Protein AF-A0AAD4HVE5-F1 (afdb_monomer)

Secondary structure (DSSP, 8-state):
-----HHHHHHHHHHHHHHHHHHHHT-S---S-EEEPPTTT-TTS--SEEEHHHHHHHHHHHHTTS-SSHHHHHHHHHHHHHHTT-SPPSS-TTTTTTSS-GGG---------

Radius of gyration: 18.6 Å; Cα contacts (8 Å, |Δi|>4): 81; chains: 1; bounding box: 38×42×59 Å

Structure (mmCIF, N/CA/C/O backbone):
data_AF-A0AAD4HVE5-F1
#
_entry.id   AF-A0AAD4HVE5-F1
#
loop_
_atom_site.group_PDB
_atom_site.id
_atom_site.type_symbol
_atom_site.label_atom_id
_atom_site.labe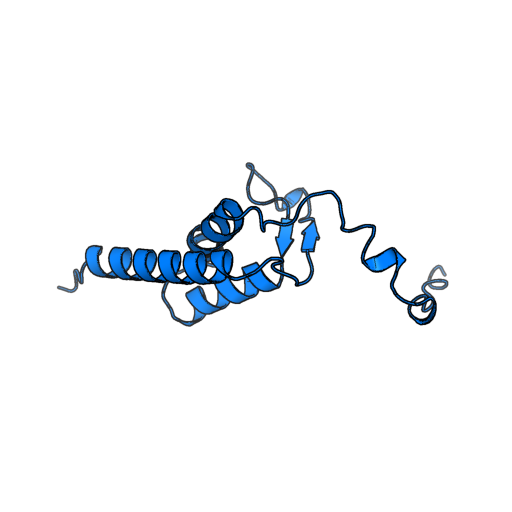l_alt_id
_atom_site.label_comp_id
_atom_site.label_asym_id
_atom_site.label_entity_id
_atom_site.label_seq_id
_atom_site.pdbx_PDB_ins_code
_atom_site.Cartn_x
_atom_site.Cartn_y
_atom_site.Cartn_z
_atom_site.occupancy
_atom_site.B_iso_or_equiv
_atom_site.auth_seq_id
_atom_site.auth_comp_id
_atom_site.auth_asym_id
_atom_site.auth_atom_id
_atom_site.pdbx_PDB_model_num
ATOM 1 N N . MET A 1 1 ? -17.890 13.069 26.813 1.00 42.84 1 MET A N 1
ATOM 2 C CA . MET A 1 1 ? -17.298 11.733 27.032 1.00 42.84 1 MET A CA 1
ATOM 3 C C . MET A 1 1 ? -17.383 10.992 25.713 1.00 42.84 1 MET A C 1
ATOM 5 O O . MET A 1 1 ? -18.421 10.415 25.443 1.00 42.84 1 MET A O 1
ATOM 9 N N . GLU A 1 2 ? -16.343 11.040 24.887 1.00 50.19 2 GLU A N 1
ATOM 10 C CA . GLU A 1 2 ? -16.273 10.243 23.653 1.00 50.19 2 GLU A CA 1
ATOM 11 C C . GLU A 1 2 ? -14.891 9.587 23.590 1.00 50.19 2 GLU A C 1
ATOM 13 O O . GLU A 1 2 ? -14.006 9.984 22.845 1.00 50.19 2 GLU A O 1
ATOM 18 N N . GLN A 1 3 ? -14.673 8.605 24.468 1.00 52.22 3 GLN A N 1
ATOM 19 C CA . GLN A 1 3 ? -13.628 7.597 24.280 1.00 52.22 3 GLN A CA 1
ATOM 20 C C . GLN A 1 3 ? -14.240 6.448 23.471 1.00 52.22 3 GLN A C 1
ATOM 22 O O . GLN A 1 3 ? -14.457 5.352 23.988 1.00 52.22 3 GLN A O 1
ATOM 27 N N . GLU A 1 4 ? -14.573 6.685 22.202 1.00 52.78 4 GLU A N 1
ATOM 28 C CA . GLU A 1 4 ? -14.923 5.585 21.302 1.00 52.78 4 GLU A CA 1
ATOM 29 C C . GLU A 1 4 ? -13.650 4.887 20.796 1.00 52.78 4 GLU A C 1
ATOM 31 O O . GLU A 1 4 ? -13.093 5.178 19.749 1.00 52.78 4 GLU A O 1
ATOM 36 N N . LYS A 1 5 ? -13.209 3.940 21.638 1.00 61.00 5 LYS A N 1
ATOM 37 C CA . LYS A 1 5 ? -12.759 2.574 21.311 1.00 61.00 5 LYS A CA 1
ATOM 38 C C . LYS A 1 5 ? -11.585 2.433 20.323 1.00 61.00 5 LYS A C 1
ATOM 40 O O . LYS A 1 5 ? -11.798 1.966 19.207 1.00 61.00 5 LYS A O 1
ATOM 45 N N . PRO A 1 6 ? -10.329 2.609 20.784 1.00 75.31 6 PRO A N 1
ATOM 46 C CA . PRO A 1 6 ? -9.124 2.189 20.048 1.00 75.31 6 PRO A CA 1
ATOM 47 C C . PRO A 1 6 ? -9.203 0.761 19.471 1.00 75.31 6 PRO A C 1
ATOM 49 O O . PRO A 1 6 ? -8.658 0.492 18.408 1.00 75.31 6 PRO A O 1
ATOM 52 N N . ILE A 1 7 ? -9.942 -0.145 20.122 1.00 83.12 7 ILE A N 1
ATOM 53 C CA . ILE A 1 7 ? -10.172 -1.519 19.64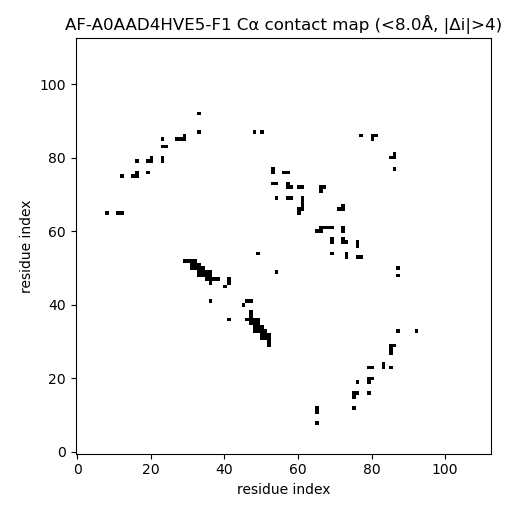4 1.00 83.12 7 ILE A CA 1
ATOM 54 C C . ILE A 1 7 ? -10.856 -1.547 18.271 1.00 83.12 7 ILE A C 1
ATOM 56 O O . ILE A 1 7 ? -10.459 -2.335 17.419 1.00 83.12 7 ILE A O 1
ATOM 60 N N . LEU A 1 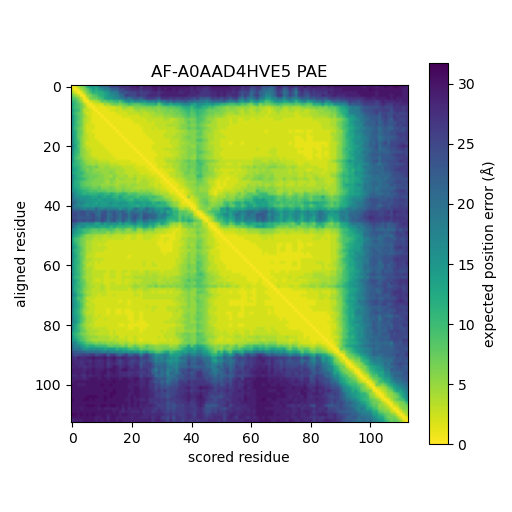8 ? -11.863 -0.697 18.038 1.00 87.50 8 LEU A N 1
ATOM 61 C CA . LEU A 1 8 ? -12.586 -0.684 16.765 1.00 87.50 8 LEU A CA 1
ATOM 62 C C . LEU A 1 8 ? -11.649 -0.283 15.622 1.00 87.50 8 LEU A C 1
ATOM 64 O O . LEU A 1 8 ? -11.628 -0.946 14.589 1.00 87.50 8 LEU A O 1
ATOM 68 N N . THR A 1 9 ? -10.829 0.744 15.844 1.00 86.56 9 THR A N 1
ATOM 69 C CA . THR A 1 9 ? -9.817 1.200 14.888 1.00 86.56 9 THR A CA 1
ATOM 70 C C . THR A 1 9 ? -8.811 0.096 14.568 1.00 86.56 9 THR A C 1
ATOM 72 O O . THR A 1 9 ? -8.564 -0.178 13.397 1.00 86.56 9 THR A O 1
ATOM 75 N N . HIS A 1 10 ? -8.306 -0.611 15.585 1.00 88.56 10 HIS A N 1
ATOM 76 C CA . HIS A 1 10 ? -7.411 -1.753 15.379 1.00 88.56 10 HIS A CA 1
ATOM 77 C C . HIS A 1 10 ? -8.067 -2.876 14.568 1.00 88.56 10 HIS A C 1
ATOM 79 O O . HIS A 1 10 ? -7.451 -3.393 13.641 1.00 88.56 10 HIS A O 1
ATOM 85 N N . CYS A 1 11 ? -9.320 -3.236 14.865 1.00 92.38 11 CYS A N 1
ATOM 86 C CA . CYS A 1 11 ? -10.041 -4.253 14.096 1.00 92.38 11 CYS A CA 1
ATOM 87 C C . CYS A 1 11 ? -10.216 -3.846 12.629 1.00 92.38 11 CYS A C 1
ATOM 89 O O . CYS A 1 11 ? -10.069 -4.676 11.737 1.00 92.38 11 CYS A O 1
ATOM 91 N N . VAL A 1 12 ? -10.521 -2.575 12.372 1.00 92.06 12 VAL A N 1
ATOM 92 C CA . VAL A 1 12 ? -10.687 -2.045 11.015 1.00 92.06 12 VAL A CA 1
ATOM 93 C C . VAL A 1 12 ? -9.360 -2.063 10.248 1.00 92.06 12 VAL A C 1
ATOM 95 O O . VAL A 1 12 ? -9.336 -2.491 9.095 1.00 92.06 12 VAL A O 1
ATOM 98 N N . HIS A 1 13 ? -8.250 -1.679 10.885 1.00 93.62 13 HIS A N 1
ATOM 99 C CA . HIS A 1 13 ? -6.911 -1.768 10.286 1.00 93.62 13 HIS A CA 1
ATOM 100 C C . HIS A 1 13 ? -6.504 -3.207 9.978 1.00 93.62 13 HIS A C 1
ATOM 102 O O . HIS A 1 13 ? -5.949 -3.465 8.911 1.00 93.62 13 HIS A O 1
ATOM 108 N N . GLU A 1 14 ? -6.817 -4.145 10.870 1.00 94.25 14 GLU A N 1
ATOM 109 C CA . GLU A 1 14 ? -6.532 -5.566 10.667 1.00 94.25 14 GLU A CA 1
ATOM 110 C C . GLU A 1 14 ? -7.342 -6.129 9.492 1.00 94.25 14 GLU A C 1
ATOM 112 O O . GLU A 1 14 ? -6.784 -6.750 8.590 1.00 94.25 14 GLU A O 1
ATOM 117 N N . LEU A 1 15 ? -8.651 -5.851 9.440 1.00 95.19 15 LEU A N 1
ATOM 118 C CA . LEU A 1 15 ? -9.513 -6.275 8.331 1.00 95.19 15 LEU A CA 1
ATOM 119 C C . LEU A 1 15 ? -9.044 -5.701 6.992 1.00 95.19 15 LEU A C 1
ATOM 121 O O . LEU A 1 15 ? -9.008 -6.420 5.993 1.00 95.19 15 LEU A O 1
ATOM 125 N N . PHE A 1 16 ? -8.655 -4.426 6.971 1.00 95.31 16 PHE A N 1
ATOM 126 C CA . PHE A 1 16 ? -8.083 -3.803 5.785 1.00 95.31 16 PHE A CA 1
ATOM 127 C C . PHE A 1 16 ? -6.771 -4.480 5.373 1.00 95.31 16 PHE A C 1
ATOM 129 O O . PHE A 1 16 ? -6.606 -4.838 4.210 1.00 95.31 16 PHE A O 1
ATOM 136 N N . SER A 1 17 ? -5.869 -4.737 6.321 1.00 94.69 17 SER A N 1
ATOM 137 C CA . SER A 1 17 ? -4.588 -5.404 6.052 1.00 94.69 17 SER A CA 1
ATOM 138 C C . SER A 1 17 ? -4.789 -6.817 5.497 1.00 94.69 17 SER A C 1
ATOM 140 O O . SER A 1 17 ? -4.136 -7.196 4.525 1.00 94.69 17 SER A O 1
ATOM 142 N N . LEU A 1 18 ? -5.746 -7.575 6.043 1.00 96.50 18 LEU A N 1
ATOM 143 C CA . LEU A 1 18 ? -6.130 -8.894 5.533 1.00 96.50 18 LEU A CA 1
ATOM 144 C C . LEU A 1 18 ? -6.725 -8.823 4.123 1.00 96.50 18 LEU A C 1
ATOM 146 O O . LEU A 1 18 ? -6.429 -9.676 3.288 1.00 96.50 18 LEU A O 1
ATOM 150 N N . PHE A 1 19 ? -7.532 -7.803 3.833 1.00 96.25 19 PHE A N 1
ATOM 151 C CA . PHE A 1 19 ? -8.072 -7.580 2.493 1.00 96.25 19 PHE A CA 1
ATOM 152 C C . PHE A 1 19 ? -6.964 -7.285 1.472 1.00 96.25 19 PHE A C 1
ATOM 154 O O . PHE A 1 19 ? -6.937 -7.892 0.401 1.00 96.25 19 PHE A O 1
ATOM 161 N N . ILE A 1 20 ? -6.006 -6.416 1.811 1.00 97.19 20 ILE A N 1
ATOM 162 C CA . ILE A 1 20 ? -4.857 -6.136 0.940 1.00 97.19 20 ILE A CA 1
ATOM 163 C C . ILE A 1 20 ? -3.982 -7.384 0.766 1.00 97.19 20 ILE A C 1
ATOM 165 O O . ILE A 1 20 ? -3.548 -7.672 -0.349 1.00 97.19 20 ILE A O 1
ATOM 169 N N . LEU A 1 21 ? -3.763 -8.163 1.830 1.00 96.50 21 LEU A N 1
ATOM 170 C CA . LEU A 1 21 ? -3.047 -9.438 1.756 1.00 96.50 21 LEU A CA 1
ATOM 171 C C . LEU A 1 21 ? -3.740 -10.422 0.806 1.00 96.50 21 LEU A C 1
ATOM 173 O O . LEU A 1 21 ? -3.075 -11.043 -0.020 1.00 96.50 21 LEU A O 1
ATOM 177 N N . ALA A 1 22 ? -5.069 -10.515 0.860 1.00 96.81 22 ALA A N 1
ATOM 178 C CA . ALA A 1 22 ? -5.840 -11.348 -0.056 1.00 96.81 22 ALA A CA 1
ATOM 179 C C . ALA A 1 22 ? -5.706 -10.889 -1.517 1.00 96.81 22 ALA A C 1
ATOM 181 O O . ALA A 1 22 ? -5.592 -11.731 -2.404 1.00 96.81 22 ALA A O 1
ATOM 182 N N . ILE A 1 23 ? -5.669 -9.579 -1.785 1.00 94.62 23 ILE A N 1
ATOM 183 C CA . ILE A 1 23 ? -5.388 -9.057 -3.133 1.00 94.62 23 ILE A CA 1
ATOM 184 C C . ILE A 1 23 ? -3.975 -9.451 -3.574 1.00 94.62 23 ILE A C 1
ATOM 186 O O . ILE A 1 23 ? -3.802 -9.983 -4.670 1.00 94.62 23 ILE A O 1
ATOM 190 N N . ALA A 1 24 ? -2.974 -9.220 -2.722 1.00 95.69 24 ALA A N 1
ATOM 191 C CA . ALA A 1 24 ? -1.581 -9.536 -3.018 1.00 95.69 24 ALA A CA 1
ATOM 192 C C . ALA A 1 24 ? -1.379 -11.034 -3.314 1.00 95.69 24 ALA A C 1
ATOM 194 O O . ALA A 1 24 ? -0.625 -11.381 -4.216 1.00 95.69 24 ALA A O 1
ATOM 195 N N . ALA A 1 25 ? -2.100 -11.924 -2.629 1.00 96.06 25 ALA A N 1
ATOM 196 C CA . ALA A 1 25 ? -2.041 -13.364 -2.872 1.00 96.06 25 ALA A CA 1
ATOM 197 C C . ALA A 1 25 ? -2.562 -13.791 -4.258 1.00 96.06 25 ALA A C 1
ATOM 199 O O . ALA A 1 25 ? -2.202 -14.864 -4.740 1.00 96.06 25 ALA A O 1
ATOM 200 N N . GLN A 1 26 ? -3.404 -12.972 -4.895 1.00 96.62 26 GLN A N 1
ATOM 201 C CA . GLN A 1 26 ? -4.121 -13.320 -6.126 1.00 96.62 26 GLN A CA 1
ATOM 202 C C . GLN A 1 26 ? -3.498 -12.722 -7.392 1.00 96.62 26 GLN A C 1
ATOM 204 O O . GLN A 1 26 ? -3.998 -12.963 -8.492 1.00 96.62 26 GLN A O 1
ATOM 209 N N . ILE A 1 27 ? -2.422 -11.944 -7.262 1.00 92.94 27 ILE A N 1
ATOM 210 C CA . ILE A 1 27 ? -1.751 -11.297 -8.392 1.00 92.94 27 ILE A CA 1
ATOM 211 C C . ILE A 1 27 ? -0.300 -11.764 -8.521 1.00 92.94 27 ILE A C 1
ATOM 213 O O . ILE A 1 27 ? 0.343 -12.148 -7.549 1.00 92.94 27 ILE A O 1
ATOM 217 N N . SER A 1 28 ? 0.234 -11.700 -9.740 1.00 90.81 28 SER A N 1
ATOM 218 C CA . SER A 1 28 ? 1.636 -12.031 -10.031 1.00 90.81 28 SER A CA 1
ATOM 219 C C . SER A 1 28 ? 2.538 -10.804 -10.198 1.00 90.81 28 SER A C 1
ATOM 221 O O . SER A 1 28 ? 3.756 -10.927 -10.113 1.00 90.81 28 SER A O 1
ATOM 223 N N . ASP A 1 29 ? 1.955 -9.636 -10.481 1.00 87.88 29 ASP A N 1
ATOM 224 C CA . ASP A 1 29 ? 2.649 -8.355 -10.634 1.00 87.88 29 ASP A CA 1
ATOM 225 C C . ASP A 1 29 ? 1.727 -7.226 -10.160 1.00 87.88 29 ASP A C 1
ATOM 227 O O . ASP A 1 29 ? 0.529 -7.245 -10.442 1.00 87.88 29 ASP A O 1
ATOM 231 N N . ILE A 1 30 ? 2.286 -6.240 -9.459 1.00 88.81 30 ILE A N 1
ATOM 232 C CA . ILE A 1 30 ? 1.536 -5.073 -8.980 1.00 88.81 30 ILE A CA 1
ATOM 233 C C . ILE A 1 30 ? 1.270 -4.053 -10.092 1.00 88.81 30 ILE A C 1
ATOM 235 O O . ILE A 1 30 ? 0.322 -3.267 -10.019 1.00 88.81 30 ILE A O 1
ATOM 239 N N . GLY A 1 31 ? 2.104 -4.070 -11.136 1.00 87.56 31 GLY A N 1
ATOM 240 C CA . GLY A 1 31 ? 2.048 -3.106 -12.226 1.00 87.56 31 GLY A CA 1
ATOM 241 C C . GLY A 1 31 ? 2.342 -1.672 -11.768 1.00 87.56 31 GLY A C 1
ATOM 242 O O . GLY A 1 31 ? 3.087 -1.431 -10.815 1.00 87.56 31 GLY A O 1
ATOM 243 N N . GLY A 1 32 ? 1.765 -0.707 -12.484 1.00 87.00 32 GLY A N 1
ATOM 244 C CA . GLY A 1 32 ? 1.978 0.716 -12.223 1.00 87.00 32 GLY A CA 1
ATOM 245 C C . GLY A 1 32 ? 3.376 1.201 -12.614 1.00 87.00 32 GLY A C 1
ATOM 246 O O . GLY A 1 32 ? 4.182 0.470 -13.198 1.00 87.00 32 GLY A O 1
ATOM 247 N N . ILE A 1 33 ? 3.657 2.464 -12.303 1.00 87.38 33 ILE A N 1
ATOM 248 C CA . ILE A 1 33 ? 4.963 3.081 -12.540 1.00 87.38 33 ILE A CA 1
ATOM 249 C C . ILE A 1 33 ? 5.723 3.066 -11.221 1.00 87.38 33 ILE A C 1
ATOM 251 O O . ILE A 1 33 ? 5.218 3.550 -10.210 1.00 87.38 33 ILE A O 1
ATOM 255 N N . THR A 1 34 ? 6.933 2.506 -11.243 1.00 88.19 34 THR A N 1
ATOM 256 C CA . THR A 1 34 ? 7.852 2.574 -10.105 1.00 88.19 34 THR A CA 1
ATOM 257 C C . THR A 1 34 ? 8.905 3.639 -10.367 1.00 88.19 34 THR A C 1
ATOM 259 O O . THR A 1 34 ? 9.598 3.577 -11.384 1.00 88.19 34 THR A O 1
ATOM 262 N N . THR A 1 35 ? 9.046 4.584 -9.445 1.00 86.50 35 THR A N 1
ATOM 263 C CA . THR A 1 35 ? 10.058 5.642 -9.495 1.00 86.50 35 THR A CA 1
ATOM 264 C C . THR A 1 35 ? 10.963 5.569 -8.274 1.00 86.50 35 THR A C 1
ATOM 266 O O . THR A 1 35 ? 10.539 5.205 -7.177 1.00 86.50 35 THR A O 1
ATOM 269 N N . GLU A 1 36 ? 12.242 5.878 -8.470 1.00 83.12 36 GLU A N 1
ATOM 270 C CA . GLU A 1 36 ? 13.169 6.052 -7.355 1.00 83.12 36 GLU A CA 1
ATOM 271 C C . GLU A 1 36 ? 12.883 7.397 -6.692 1.00 83.12 36 GLU A C 1
ATOM 273 O O . GLU A 1 36 ? 12.756 8.419 -7.374 1.00 83.12 36 GLU A O 1
ATOM 278 N N . LEU A 1 37 ? 12.757 7.399 -5.368 1.00 79.75 37 LEU A N 1
ATOM 279 C CA . LEU A 1 37 ? 12.574 8.634 -4.625 1.00 79.75 37 LEU A CA 1
ATOM 280 C C . LEU A 1 37 ? 13.911 9.381 -4.517 1.00 79.75 37 LEU A C 1
ATOM 282 O O . LEU A 1 37 ? 14.959 8.756 -4.332 1.00 79.75 37 LEU A O 1
ATOM 286 N N . PRO A 1 38 ? 13.907 10.724 -4.607 1.00 76.25 38 PRO A N 1
ATOM 287 C CA . PRO A 1 38 ? 15.122 11.508 -4.457 1.00 76.25 38 PRO A CA 1
ATOM 288 C C . PRO A 1 38 ? 15.826 11.228 -3.116 1.00 76.25 38 PRO A C 1
ATOM 290 O O . PRO A 1 38 ? 15.149 11.125 -2.093 1.00 76.25 38 PRO A O 1
ATOM 293 N N . PRO A 1 39 ? 17.172 11.229 -3.053 1.00 70.62 39 PRO A N 1
ATOM 294 C CA . PRO A 1 39 ? 17.914 10.915 -1.823 1.00 70.62 39 PRO A CA 1
ATOM 295 C C . PRO A 1 39 ? 17.588 11.813 -0.616 1.00 70.62 39 PRO A C 1
ATOM 297 O O . PRO A 1 39 ? 17.761 11.422 0.537 1.00 70.62 39 PRO A O 1
ATOM 300 N N . HIS A 1 40 ? 17.106 13.034 -0.864 1.00 71.25 40 HIS A N 1
ATOM 301 C CA . HIS A 1 40 ? 16.680 13.961 0.188 1.00 71.25 40 HIS A CA 1
ATOM 302 C C . HIS A 1 40 ? 15.304 13.612 0.781 1.00 71.25 40 HIS A C 1
ATOM 304 O O . HIS A 1 40 ? 14.964 14.105 1.850 1.00 71.25 40 HIS A O 1
ATOM 310 N N . MET A 1 41 ? 14.523 12.760 0.110 1.00 65.25 41 MET A N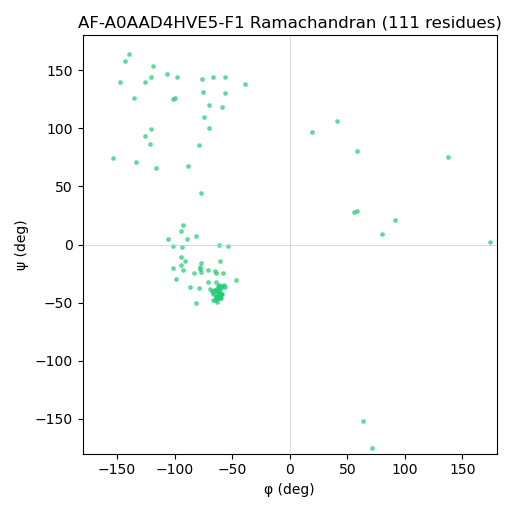 1
ATOM 311 C CA . MET A 1 41 ? 13.252 12.222 0.605 1.00 65.25 41 MET A CA 1
ATOM 312 C C . MET A 1 41 ? 13.429 10.897 1.361 1.00 65.25 41 MET A C 1
ATOM 314 O O . MET A 1 41 ? 12.536 10.490 2.097 1.00 65.25 41 MET A O 1
ATOM 318 N N . THR A 1 42 ? 14.593 10.248 1.245 1.00 61.62 42 THR A N 1
ATOM 319 C CA . THR A 1 42 ? 14.879 8.934 1.851 1.00 61.62 42 THR A CA 1
ATOM 320 C C . THR A 1 42 ? 15.538 9.013 3.237 1.00 61.62 42 THR A C 1
ATOM 322 O O . THR A 1 42 ? 16.151 8.046 3.701 1.00 61.62 42 THR A O 1
ATOM 325 N N . SER A 1 43 ? 15.485 10.166 3.916 1.00 50.56 43 SER A N 1
ATOM 326 C CA . SER A 1 43 ? 16.164 10.354 5.205 1.00 50.56 43 SER A CA 1
ATOM 327 C C . SER A 1 43 ? 15.673 9.347 6.258 1.00 50.56 43 SER A C 1
ATOM 329 O O . SER A 1 43 ? 14.501 9.328 6.629 1.00 50.56 43 SER A O 1
ATOM 331 N N . GLY A 1 44 ? 16.590 8.507 6.753 1.00 56.00 44 GLY A N 1
ATOM 332 C CA . GLY A 1 44 ? 16.339 7.571 7.857 1.00 56.00 44 GLY A CA 1
ATOM 333 C C . GLY A 1 44 ? 15.871 6.164 7.464 1.00 56.00 44 GLY A C 1
ATOM 334 O O . GLY A 1 44 ? 15.271 5.488 8.292 1.00 56.00 44 GLY A O 1
ATOM 335 N N . GLY A 1 45 ? 16.110 5.708 6.228 1.00 56.38 45 GLY A N 1
ATOM 336 C CA . GLY A 1 45 ? 15.697 4.363 5.782 1.00 56.38 45 GLY A CA 1
ATOM 337 C C . GLY A 1 45 ? 14.220 4.270 5.379 1.00 56.38 45 GLY A C 1
ATOM 338 O O . GLY A 1 45 ? 13.702 3.183 5.124 1.00 56.38 45 GLY A O 1
ATOM 339 N N . ARG A 1 46 ? 13.544 5.420 5.296 1.00 63.38 46 ARG A N 1
ATOM 340 C CA . ARG A 1 46 ? 12.182 5.564 4.785 1.00 63.38 46 ARG A CA 1
ATOM 341 C C . ARG A 1 46 ? 12.214 5.435 3.262 1.00 63.38 46 ARG A C 1
ATOM 343 O O . ARG A 1 46 ? 12.757 6.303 2.598 1.00 63.38 46 ARG A O 1
ATOM 350 N N . ARG A 1 47 ? 11.675 4.322 2.753 1.00 68.38 47 ARG A N 1
ATOM 351 C CA . ARG A 1 47 ? 11.185 4.085 1.379 1.00 68.38 47 ARG A CA 1
ATOM 352 C C . ARG A 1 47 ? 12.042 4.669 0.235 1.00 68.38 47 ARG A C 1
ATOM 354 O O . ARG A 1 47 ? 11.987 5.851 -0.058 1.00 68.38 47 ARG A O 1
ATOM 361 N N . VAL A 1 48 ? 12.767 3.802 -0.478 1.00 75.62 48 VAL A N 1
ATOM 362 C CA . VAL A 1 48 ? 13.603 4.182 -1.645 1.00 75.62 48 VAL A CA 1
ATOM 363 C C . VAL A 1 48 ? 12.794 4.284 -2.944 1.00 75.62 48 VAL A C 1
ATOM 365 O O . VAL A 1 48 ? 13.179 4.998 -3.863 1.00 75.62 48 VAL A O 1
ATOM 368 N N . TRP A 1 49 ? 11.664 3.583 -3.022 1.00 82.62 49 TRP A N 1
ATOM 369 C CA . TRP A 1 49 ? 10.869 3.458 -4.241 1.00 82.62 49 TRP A CA 1
ATOM 370 C C . TRP A 1 49 ? 9.428 3.867 -3.988 1.00 82.62 49 TRP A C 1
ATOM 372 O O . TRP A 1 49 ? 8.849 3.502 -2.963 1.00 82.62 49 TRP A O 1
ATOM 382 N N . ASP A 1 50 ? 8.850 4.576 -4.946 1.00 85.19 50 ASP A N 1
ATOM 383 C CA . ASP A 1 50 ? 7.421 4.839 -5.009 1.00 85.19 50 ASP A CA 1
ATOM 384 C C . ASP A 1 50 ? 6.787 4.003 -6.118 1.00 85.19 50 ASP A C 1
ATOM 386 O O . ASP A 1 50 ? 7.424 3.729 -7.135 1.00 85.19 50 ASP A O 1
ATOM 390 N N . ASN A 1 51 ? 5.543 3.572 -5.922 1.00 90.94 51 ASN A N 1
ATOM 391 C CA . ASN A 1 51 ? 4.781 2.863 -6.943 1.00 90.94 51 ASN A CA 1
ATOM 392 C C . ASN A 1 51 ? 3.370 3.436 -7.000 1.00 90.94 51 ASN A C 1
ATOM 394 O O . ASN A 1 51 ? 2.669 3.446 -5.991 1.00 90.94 51 ASN A O 1
ATOM 398 N N . THR A 1 52 ? 2.938 3.854 -8.189 1.00 91.56 52 THR A N 1
ATOM 399 C CA . THR A 1 52 ? 1.651 4.542 -8.368 1.00 91.56 52 THR A CA 1
ATOM 400 C C . THR A 1 52 ? 0.457 3.735 -7.864 1.00 91.56 52 THR A C 1
ATOM 402 O O . THR A 1 52 ? -0.482 4.319 -7.336 1.00 91.56 52 THR A O 1
ATOM 405 N N . ASN A 1 53 ? 0.482 2.404 -7.985 1.00 93.25 53 ASN A N 1
ATOM 406 C CA . ASN A 1 53 ? -0.628 1.554 -7.551 1.00 93.25 53 ASN A CA 1
ATOM 407 C C . ASN A 1 53 ? -0.629 1.351 -6.031 1.00 93.25 53 ASN A C 1
ATOM 409 O O . ASN A 1 53 ? -1.697 1.368 -5.422 1.00 93.25 53 ASN A O 1
ATOM 413 N N . LEU A 1 54 ? 0.547 1.217 -5.402 1.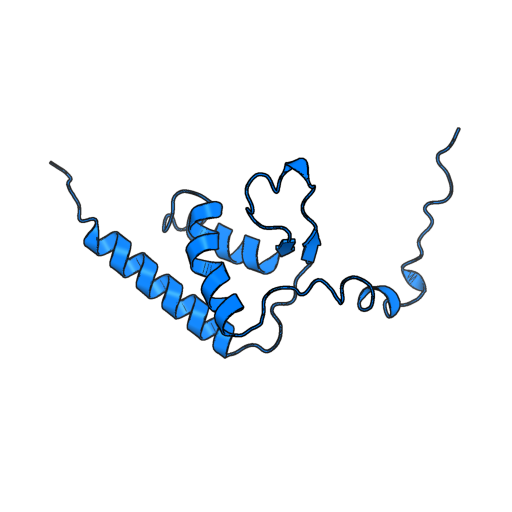00 93.12 54 LEU A N 1
ATOM 414 C CA . LEU A 1 54 ? 0.653 1.200 -3.935 1.00 93.12 54 LEU A CA 1
ATOM 415 C C . LEU A 1 54 ? 0.190 2.524 -3.334 1.00 93.12 54 LEU A C 1
ATOM 417 O O . LEU A 1 54 ? -0.578 2.524 -2.374 1.00 93.12 54 LEU A O 1
ATOM 421 N N . THR A 1 55 ? 0.627 3.637 -3.922 1.00 92.94 55 THR A N 1
ATOM 422 C CA . THR A 1 55 ? 0.235 4.979 -3.496 1.00 92.94 55 THR A CA 1
ATOM 423 C C . THR A 1 55 ? -1.265 5.182 -3.670 1.00 92.94 55 THR A C 1
ATOM 425 O O . THR A 1 55 ? -1.919 5.585 -2.718 1.00 92.94 55 THR A O 1
ATOM 428 N N . ALA A 1 56 ? -1.844 4.792 -4.810 1.00 94.62 56 ALA A N 1
ATOM 429 C CA . ALA A 1 56 ? -3.286 4.890 -5.032 1.00 94.62 56 ALA A CA 1
ATOM 430 C C . ALA A 1 56 ? -4.097 4.070 -4.012 1.00 94.62 56 ALA A C 1
ATOM 432 O O . ALA A 1 56 ? -5.070 4.573 -3.455 1.00 94.62 56 ALA A O 1
ATOM 433 N N . LEU A 1 57 ? -3.692 2.827 -3.715 1.00 94.62 57 LEU A N 1
ATOM 434 C CA . LEU A 1 57 ? -4.345 2.008 -2.683 1.00 94.62 57 LEU A CA 1
ATOM 435 C C . LEU A 1 57 ? -4.255 2.653 -1.294 1.00 94.62 57 LEU A C 1
ATOM 437 O O . LEU A 1 57 ? -5.229 2.651 -0.542 1.00 94.62 57 LEU A O 1
ATOM 441 N N . ALA A 1 58 ? -3.100 3.223 -0.959 1.00 95.44 58 ALA A N 1
ATOM 442 C CA . ALA A 1 58 ? -2.894 3.916 0.303 1.00 95.44 58 ALA A CA 1
ATOM 443 C C . ALA A 1 58 ? -3.729 5.210 0.393 1.00 95.44 58 ALA A C 1
ATOM 445 O O . ALA A 1 58 ? -4.352 5.474 1.421 1.00 95.44 58 ALA A O 1
ATOM 446 N N . GLU A 1 59 ? -3.834 5.975 -0.693 1.00 96.06 59 GLU A N 1
ATOM 447 C CA . GLU A 1 59 ? -4.702 7.153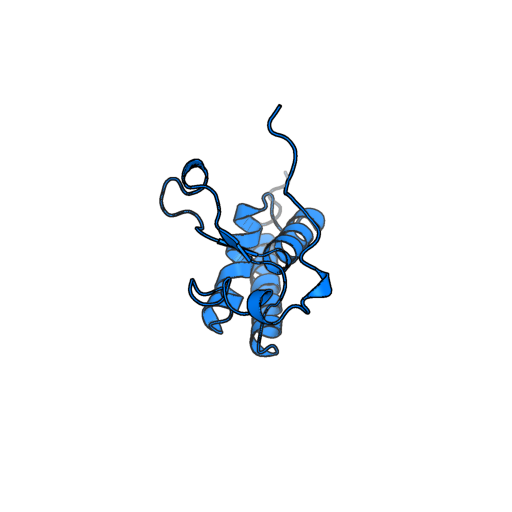 -0.782 1.00 96.06 59 GLU A CA 1
ATOM 448 C C . GLU A 1 59 ? -6.179 6.797 -0.593 1.00 96.06 59 GLU A C 1
ATOM 450 O O . GLU A 1 59 ? -6.890 7.541 0.080 1.00 96.06 59 GLU A O 1
ATOM 455 N N . GLN A 1 60 ? -6.643 5.649 -1.106 1.00 96.00 60 GLN A N 1
ATOM 456 C CA . GLN A 1 60 ? -8.013 5.185 -0.853 1.00 96.00 60 GLN A CA 1
ATOM 457 C C . GLN A 1 60 ? -8.274 4.962 0.644 1.00 96.00 60 GLN A C 1
ATOM 459 O O . GLN A 1 60 ? -9.341 5.325 1.139 1.00 96.00 60 GLN A O 1
ATOM 464 N N . ALA A 1 61 ? -7.299 4.432 1.390 1.00 94.69 61 ALA A N 1
ATOM 465 C CA . ALA A 1 61 ? -7.431 4.254 2.837 1.00 94.69 61 ALA A CA 1
ATOM 466 C C . ALA A 1 61 ? -7.513 5.596 3.587 1.00 94.69 61 ALA A C 1
ATOM 468 O O . ALA A 1 61 ? -8.310 5.737 4.516 1.00 94.69 61 ALA A O 1
ATOM 469 N N . VAL A 1 62 ? -6.736 6.597 3.159 1.00 95.62 62 VAL A N 1
ATOM 470 C CA . VAL A 1 62 ? -6.801 7.959 3.716 1.00 95.62 62 VAL A CA 1
ATOM 471 C C . VAL A 1 62 ? -8.146 8.616 3.392 1.00 95.62 62 VAL A C 1
ATOM 473 O O . VAL A 1 62 ? -8.805 9.142 4.284 1.00 95.62 62 VAL A O 1
ATOM 476 N N . GLN A 1 63 ? -8.596 8.551 2.135 1.00 95.50 63 GLN A N 1
ATOM 477 C CA . GLN A 1 63 ? -9.864 9.146 1.687 1.00 95.50 63 GLN A CA 1
ATOM 478 C C . GLN A 1 63 ? -11.078 8.547 2.405 1.00 95.50 63 GLN A C 1
ATOM 480 O O . GLN A 1 63 ? -12.037 9.257 2.703 1.00 95.50 63 GLN A O 1
ATOM 485 N N . ALA A 1 64 ? -11.027 7.254 2.720 1.00 92.56 64 ALA A N 1
ATOM 486 C CA . ALA A 1 64 ? -12.058 6.569 3.488 1.00 92.56 64 ALA A CA 1
ATOM 487 C C . ALA A 1 64 ? -11.932 6.766 5.015 1.00 92.56 64 ALA A C 1
ATOM 489 O O . ALA A 1 64 ? -12.683 6.148 5.767 1.00 92.56 64 ALA A O 1
ATOM 490 N N . ASN A 1 65 ? -11.028 7.637 5.486 1.00 92.31 65 ASN A N 1
ATOM 491 C CA . ASN A 1 65 ? -10.758 7.908 6.903 1.00 92.31 65 ASN A CA 1
ATOM 492 C C . ASN A 1 65 ? -10.381 6.655 7.718 1.00 92.31 65 ASN A C 1
ATOM 494 O O . ASN A 1 65 ? -10.623 6.611 8.925 1.00 92.31 65 ASN A O 1
ATOM 498 N N . LEU A 1 66 ? -9.783 5.632 7.088 1.00 91.44 66 LEU A N 1
ATOM 499 C CA . LEU A 1 66 ? -9.228 4.495 7.832 1.00 91.44 66 LEU A CA 1
ATOM 500 C C . LEU A 1 66 ? -7.990 4.913 8.628 1.00 91.44 66 LEU A C 1
ATOM 502 O O . LEU A 1 66 ? -7.788 4.446 9.744 1.00 91.44 66 LEU A O 1
ATOM 506 N N . VAL A 1 67 ? -7.159 5.778 8.054 1.00 92.81 67 VAL A N 1
ATOM 507 C CA . VAL A 1 67 ? -5.905 6.274 8.635 1.00 92.81 67 VAL A CA 1
ATOM 508 C C . VAL A 1 67 ? -5.746 7.761 8.348 1.00 92.81 67 VAL A C 1
ATOM 510 O O . VAL A 1 67 ? -6.430 8.310 7.486 1.00 92.81 67 VAL A O 1
ATOM 513 N N . THR A 1 68 ? -4.845 8.421 9.073 1.00 91.50 68 THR A N 1
ATOM 514 C CA . THR A 1 68 ? -4.732 9.888 9.044 1.00 91.50 68 THR A CA 1
ATOM 515 C C . THR A 1 68 ? -3.694 10.404 8.057 1.00 91.50 68 THR A C 1
ATOM 517 O O . THR A 1 68 ? -3.714 11.578 7.691 1.00 91.50 68 THR A O 1
ATOM 520 N N . SER A 1 69 ? -2.782 9.539 7.611 1.00 93.38 69 SER A N 1
ATOM 521 C CA . SER A 1 69 ? -1.707 9.917 6.701 1.00 93.38 69 SER A CA 1
ATOM 522 C C . SER A 1 69 ? -1.397 8.828 5.682 1.00 93.38 69 SER A C 1
ATOM 524 O O . SER A 1 69 ? -1.664 7.642 5.890 1.00 93.38 69 SER A O 1
ATOM 526 N N . LEU A 1 70 ? -0.787 9.244 4.572 1.00 91.56 70 LEU A N 1
ATOM 527 C CA . LEU A 1 70 ? -0.330 8.330 3.530 1.00 91.56 70 LEU A CA 1
ATOM 528 C C . LEU A 1 70 ? 0.736 7.354 4.053 1.00 91.56 70 LEU A C 1
ATOM 530 O O . LEU A 1 70 ? 0.748 6.193 3.658 1.00 91.56 70 LEU A O 1
ATOM 534 N N . ASP A 1 71 ? 1.603 7.800 4.962 1.00 90.31 71 ASP A N 1
ATOM 535 C CA . ASP A 1 71 ? 2.639 6.947 5.550 1.00 90.31 71 ASP A CA 1
ATOM 536 C C . ASP A 1 71 ? 2.035 5.837 6.425 1.00 90.31 71 ASP A C 1
ATOM 538 O O . ASP A 1 71 ? 2.463 4.686 6.335 1.00 90.31 71 ASP A O 1
ATOM 542 N N . GLU A 1 72 ? 1.000 6.147 7.216 1.00 91.44 72 GLU A N 1
ATOM 543 C CA . GLU A 1 72 ? 0.231 5.142 7.966 1.00 91.44 72 GLU A CA 1
ATOM 544 C C . GLU A 1 72 ? -0.471 4.160 7.026 1.00 91.44 72 GLU A C 1
ATOM 546 O O . GLU A 1 72 ? -0.417 2.950 7.239 1.00 91.44 72 GLU A O 1
ATOM 551 N N . ALA A 1 73 ? -1.086 4.661 5.952 1.00 94.12 73 ALA A N 1
ATOM 552 C CA . ALA A 1 73 ? -1.741 3.817 4.959 1.00 94.12 73 ALA A CA 1
ATOM 553 C C . ALA A 1 73 ? -0.751 2.851 4.298 1.00 94.12 73 ALA A C 1
ATOM 555 O O . ALA A 1 73 ? -1.006 1.650 4.201 1.00 94.12 73 ALA A O 1
ATOM 556 N N . LEU A 1 74 ? 0.415 3.350 3.888 1.00 92.62 74 LEU A N 1
ATOM 557 C CA . LEU A 1 74 ? 1.466 2.527 3.300 1.00 92.62 74 LEU A CA 1
ATOM 558 C C . LEU A 1 74 ? 2.013 1.496 4.291 1.00 92.62 74 LEU A C 1
ATOM 560 O O . LEU A 1 74 ? 2.354 0.395 3.866 1.00 92.62 74 LEU A O 1
ATOM 564 N N . ALA A 1 75 ? 2.046 1.795 5.591 1.00 92.12 75 ALA A N 1
ATOM 565 C CA . ALA A 1 75 ? 2.423 0.821 6.614 1.00 92.12 75 ALA A CA 1
ATOM 566 C C . ALA A 1 75 ? 1.441 -0.364 6.712 1.00 92.12 75 ALA A C 1
ATOM 568 O O . ALA A 1 75 ? 1.859 -1.446 7.115 1.00 92.12 75 ALA A O 1
ATOM 569 N N . LEU A 1 76 ? 0.180 -0.194 6.300 1.00 93.31 76 LEU A N 1
ATOM 570 C CA . LEU A 1 76 ? -0.805 -1.280 6.199 1.00 93.31 76 LEU A CA 1
ATOM 571 C C . LEU A 1 76 ? -0.729 -2.010 4.847 1.00 93.31 76 LEU A C 1
ATOM 573 O O . LEU A 1 76 ? -0.890 -3.225 4.776 1.00 93.31 76 LEU A O 1
ATOM 577 N N . VAL A 1 77 ? -0.465 -1.275 3.762 1.00 94.44 77 VAL A N 1
ATOM 578 C CA . VAL A 1 77 ? -0.492 -1.810 2.391 1.00 94.44 77 VAL A CA 1
ATOM 579 C C . VAL A 1 77 ? 0.803 -2.547 2.031 1.00 94.44 77 VAL A C 1
ATOM 581 O O . VAL A 1 77 ? 0.769 -3.676 1.547 1.00 94.44 77 VAL A O 1
ATOM 584 N N . VAL A 1 78 ? 1.965 -1.928 2.257 1.00 92.75 78 VAL A N 1
ATOM 585 C CA . VAL A 1 78 ? 3.273 -2.428 1.795 1.00 92.75 78 VAL A CA 1
ATOM 586 C C . VAL A 1 78 ? 3.613 -3.827 2.330 1.00 92.75 78 VAL A C 1
ATOM 588 O O . VAL A 1 78 ? 4.083 -4.642 1.529 1.00 92.75 78 VAL A O 1
ATOM 591 N N . PRO A 1 79 ? 3.377 -4.169 3.616 1.00 94.25 79 PRO A N 1
ATOM 592 C CA . PRO A 1 79 ? 3.721 -5.493 4.137 1.00 94.25 79 PRO A CA 1
ATOM 593 C C . PRO A 1 79 ? 3.032 -6.649 3.407 1.00 94.25 79 PRO A C 1
ATOM 595 O O . PRO A 1 79 ? 3.660 -7.683 3.191 1.00 94.25 79 PRO A O 1
ATOM 598 N N . ALA A 1 80 ? 1.784 -6.472 2.969 1.00 94.12 80 ALA A N 1
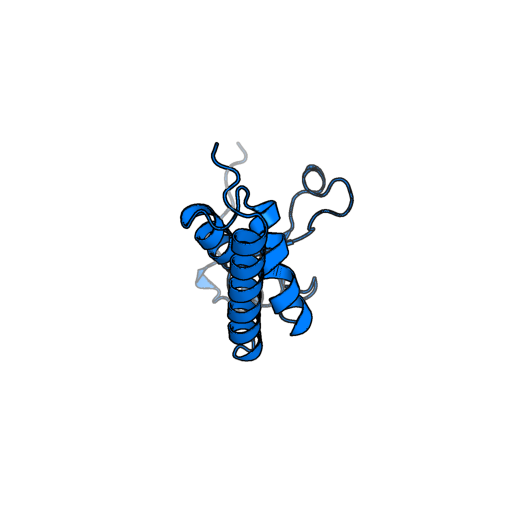ATOM 599 C CA . ALA A 1 80 ? 1.050 -7.489 2.220 1.00 94.12 80 ALA A CA 1
ATOM 600 C C . ALA A 1 80 ? 1.723 -7.812 0.875 1.00 94.12 80 ALA A C 1
ATOM 602 O O . ALA A 1 80 ? 1.969 -8.974 0.553 1.00 94.12 80 ALA A O 1
ATOM 603 N N . PHE A 1 81 ? 2.110 -6.790 0.110 1.00 93.69 81 PHE A N 1
ATOM 604 C CA . PHE A 1 81 ? 2.830 -6.991 -1.152 1.00 93.69 81 PHE A CA 1
ATOM 605 C C . PHE A 1 81 ? 4.267 -7.480 -0.928 1.00 93.69 81 PHE A C 1
ATOM 607 O O . PHE A 1 81 ? 4.785 -8.266 -1.723 1.00 93.69 81 PHE A O 1
ATOM 614 N N . ALA A 1 82 ? 4.907 -7.073 0.172 1.00 91.81 82 ALA A N 1
ATOM 615 C CA . ALA A 1 82 ? 6.211 -7.593 0.576 1.00 91.81 82 ALA A CA 1
ATOM 616 C C . ALA A 1 82 ? 6.157 -9.097 0.870 1.00 91.81 82 ALA A C 1
ATOM 618 O O . ALA A 1 82 ? 7.014 -9.839 0.391 1.00 91.81 82 ALA A O 1
ATOM 619 N N . HIS A 1 83 ? 5.123 -9.549 1.587 1.00 93.75 83 HIS A N 1
ATOM 620 C CA . HIS A 1 83 ? 4.904 -10.954 1.930 1.00 93.75 83 HIS A CA 1
ATOM 621 C C . HIS A 1 83 ? 4.858 -11.857 0.688 1.00 93.75 83 HIS A C 1
ATOM 623 O O . HIS A 1 83 ? 5.415 -12.953 0.694 1.00 93.75 83 HIS A O 1
ATOM 629 N N . HIS A 1 84 ? 4.277 -11.365 -0.409 1.00 92.19 84 HIS A N 1
ATOM 630 C CA . HIS A 1 84 ? 4.176 -12.086 -1.681 1.00 92.19 84 HIS A CA 1
ATOM 631 C C . HIS A 1 84 ? 5.306 -11.775 -2.682 1.00 92.19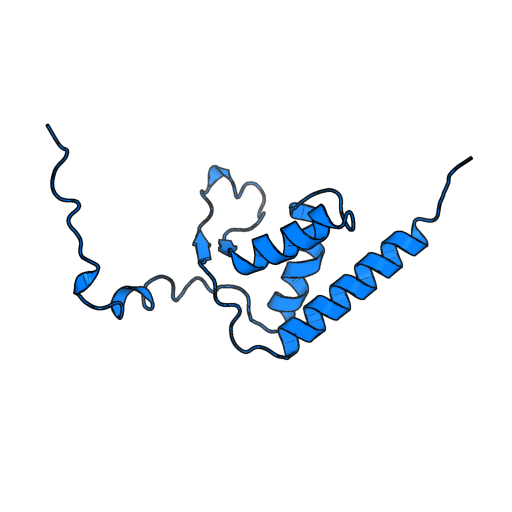 84 HIS A C 1
ATOM 633 O O . HIS A 1 84 ? 5.236 -12.192 -3.835 1.00 92.19 84 HIS A O 1
ATOM 639 N N . ASN A 1 85 ? 6.384 -11.095 -2.267 1.00 91.00 85 ASN A N 1
ATOM 640 C CA . ASN A 1 85 ? 7.513 -10.701 -3.128 1.00 91.00 85 ASN A CA 1
ATOM 641 C C . ASN A 1 85 ? 7.132 -9.809 -4.330 1.00 91.00 85 ASN A C 1
ATOM 643 O O . ASN A 1 85 ? 7.827 -9.821 -5.352 1.00 91.00 85 ASN A O 1
ATOM 647 N N . LEU A 1 86 ? 6.063 -9.022 -4.191 1.00 90.75 86 LEU A N 1
ATOM 648 C CA . LEU A 1 86 ? 5.501 -8.153 -5.231 1.00 90.75 86 LEU A CA 1
ATOM 649 C C . LEU A 1 86 ? 6.031 -6.715 -5.186 1.00 90.75 86 LEU A C 1
ATOM 651 O O . LEU A 1 86 ? 5.655 -5.895 -6.022 1.00 90.75 86 LEU A O 1
ATOM 655 N N . LEU A 1 87 ? 6.888 -6.380 -4.216 1.00 87.94 87 LEU A N 1
ATOM 656 C CA . LEU A 1 87 ? 7.486 -5.050 -4.171 1.00 87.94 87 LEU A CA 1
ATOM 657 C C . LEU A 1 87 ? 8.426 -4.825 -5.363 1.00 87.94 87 LEU A C 1
ATOM 659 O O . LEU A 1 87 ? 9.147 -5.752 -5.757 1.00 87.94 87 LEU A O 1
ATOM 663 N N . PRO A 1 88 ? 8.472 -3.594 -5.904 1.00 74.38 88 PRO A N 1
ATOM 664 C CA . PRO A 1 88 ? 9.368 -3.272 -7.000 1.00 74.38 88 PRO A CA 1
ATOM 665 C C . PRO A 1 88 ? 10.822 -3.590 -6.647 1.00 74.38 88 PRO A C 1
ATOM 667 O O . PRO A 1 88 ? 11.328 -3.204 -5.591 1.00 74.38 88 PRO A O 1
ATOM 670 N N . LYS A 1 89 ? 11.505 -4.313 -7.538 1.00 72.31 89 LYS A N 1
ATOM 671 C CA . LYS A 1 89 ? 12.911 -4.689 -7.360 1.00 72.31 89 LYS A CA 1
ATOM 672 C C . LYS A 1 89 ? 13.811 -3.721 -8.137 1.00 72.31 89 LYS A C 1
ATOM 674 O O . LYS A 1 89 ? 13.474 -3.372 -9.268 1.00 72.31 89 LYS A O 1
ATOM 679 N N . PRO A 1 90 ? 15.007 -3.377 -7.618 1.00 59.97 90 PRO A N 1
ATOM 680 C CA . PRO A 1 90 ? 15.955 -2.469 -8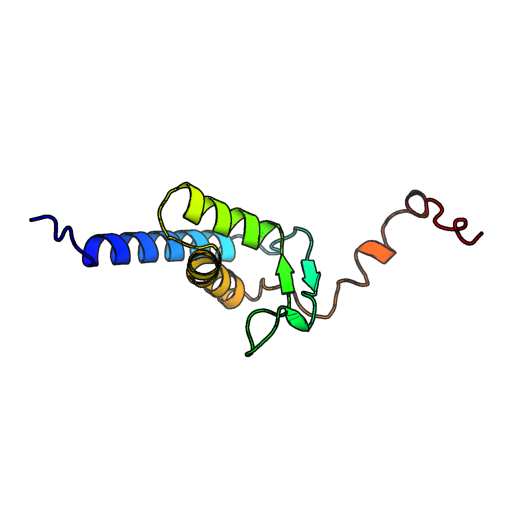.276 1.00 59.97 90 PRO A CA 1
ATOM 681 C C . PRO A 1 90 ? 16.479 -2.933 -9.654 1.00 59.97 90 PRO A C 1
ATOM 683 O O . PRO A 1 90 ? 17.270 -2.241 -10.287 1.00 59.97 90 PRO A O 1
ATOM 686 N N . LYS A 1 91 ? 16.058 -4.099 -10.157 1.00 50.66 91 LYS A N 1
ATOM 687 C CA . LYS A 1 91 ? 16.398 -4.613 -11.487 1.00 50.66 91 LYS A CA 1
ATOM 688 C C . LYS A 1 91 ? 15.118 -4.843 -12.283 1.00 50.66 91 LYS A C 1
ATOM 690 O O . LYS A 1 91 ? 14.602 -5.950 -12.228 1.00 50.66 91 LYS A O 1
ATOM 695 N N . GLN A 1 92 ? 14.620 -3.802 -12.963 1.00 47.88 92 GLN A N 1
ATOM 696 C CA . GLN A 1 92 ? 13.783 -3.889 -14.184 1.00 47.88 92 GLN A CA 1
ATOM 697 C C . GLN A 1 92 ? 13.226 -2.544 -14.690 1.00 47.88 92 GLN A C 1
ATOM 699 O O . GLN A 1 92 ? 12.583 -2.518 -15.737 1.00 47.88 92 GLN A O 1
ATOM 704 N N . ALA A 1 93 ? 13.544 -1.404 -14.061 1.00 46.44 93 ALA A N 1
ATOM 705 C CA . ALA A 1 93 ? 13.233 -0.086 -14.637 1.00 46.44 93 ALA A CA 1
ATOM 706 C C . ALA A 1 93 ? 13.922 0.167 -16.000 1.00 46.44 93 ALA A C 1
ATOM 708 O O . ALA A 1 93 ? 13.541 1.077 -16.726 1.00 46.44 93 ALA A O 1
ATOM 709 N N . ARG A 1 94 ? 14.918 -0.649 -16.378 1.00 43.00 94 ARG A N 1
ATOM 710 C CA . ARG A 1 94 ? 15.640 -0.532 -17.654 1.00 43.00 94 ARG A CA 1
ATOM 711 C C . ARG A 1 94 ? 15.067 -1.372 -18.799 1.00 43.00 94 ARG A C 1
ATOM 713 O O . ARG A 1 94 ? 15.324 -1.041 -19.947 1.00 43.00 94 ARG A O 1
ATOM 720 N N . GLU A 1 95 ? 14.307 -2.431 -18.519 1.00 45.03 95 GLU A N 1
ATOM 721 C CA . GLU A 1 95 ? 13.895 -3.388 -19.564 1.00 45.03 95 GLU A CA 1
ATOM 722 C C . GLU A 1 95 ? 12.474 -3.140 -20.084 1.00 45.03 95 GLU A C 1
ATOM 724 O O . GLU A 1 95 ? 12.223 -3.345 -21.269 1.00 45.03 95 GLU A O 1
ATOM 729 N N . ARG A 1 96 ? 11.556 -2.601 -19.266 1.00 44.56 96 ARG A N 1
ATOM 730 C CA . ARG A 1 96 ? 10.190 -2.294 -19.740 1.00 44.56 96 ARG A CA 1
ATOM 731 C C . ARG A 1 96 ? 10.122 -1.101 -20.709 1.00 44.56 96 ARG A C 1
ATOM 733 O O . ARG A 1 96 ? 9.209 -1.061 -21.522 1.00 44.56 96 ARG A O 1
ATOM 740 N N . TYR A 1 97 ? 11.109 -0.199 -20.698 1.00 50.06 97 TYR A N 1
ATOM 741 C CA . TYR A 1 97 ? 11.232 0.884 -21.692 1.00 50.06 97 TYR A CA 1
ATOM 742 C C . TYR A 1 97 ? 12.140 0.538 -22.883 1.00 50.06 97 TYR A C 1
ATOM 744 O O . TYR A 1 97 ? 12.151 1.274 -23.863 1.00 50.06 97 TYR A O 1
ATOM 752 N N . ALA A 1 98 ? 12.889 -0.570 -22.833 1.00 45.69 98 ALA A N 1
ATOM 753 C CA . ALA A 1 98 ? 13.708 -1.015 -23.966 1.00 45.69 98 ALA A CA 1
ATOM 754 C C . ALA A 1 98 ? 12.875 -1.714 -25.056 1.00 45.69 98 ALA A C 1
ATOM 756 O O . ALA A 1 98 ? 13.293 -1.758 -26.209 1.00 45.69 98 ALA A O 1
ATOM 757 N N . ASN A 1 99 ? 11.685 -2.212 -24.697 1.00 45.91 99 ASN A N 1
ATOM 758 C CA . ASN A 1 99 ? 10.757 -2.879 -25.615 1.00 45.91 99 ASN A CA 1
ATOM 759 C C . ASN A 1 99 ? 9.542 -2.009 -25.991 1.00 45.91 99 ASN A C 1
ATOM 761 O O . ASN A 1 99 ? 8.641 -2.484 -26.681 1.00 45.91 99 ASN A O 1
ATOM 765 N N . GLY A 1 100 ? 9.508 -0.747 -25.544 1.00 42.25 100 GLY A N 1
ATOM 766 C CA . GLY A 1 100 ? 8.576 0.251 -26.062 1.00 42.25 100 GLY A CA 1
ATOM 767 C C . GLY A 1 100 ? 8.986 0.599 -27.487 1.00 42.25 100 GLY A C 1
ATOM 768 O O . GLY A 1 100 ? 10.122 1.002 -27.725 1.00 42.25 100 GLY A O 1
ATOM 769 N N . SER A 1 101 ? 8.081 0.368 -28.433 1.00 45.59 101 SER A N 1
ATOM 770 C CA . SER A 1 101 ? 8.242 0.647 -29.858 1.00 45.59 101 SER A CA 1
ATOM 771 C C . SER A 1 101 ? 8.986 1.956 -30.123 1.00 45.59 101 SER A C 1
ATOM 773 O O . SER A 1 101 ? 8.685 2.989 -29.529 1.00 45.59 101 SER A O 1
ATOM 775 N N . GLU A 1 102 ? 9.895 1.920 -31.097 1.00 45.62 102 GLU A N 1
ATOM 776 C CA . GLU A 1 102 ? 10.755 3.013 -31.580 1.00 45.62 102 GLU A CA 1
ATOM 777 C C . GLU A 1 102 ? 10.014 4.317 -31.981 1.00 45.62 102 GLU A C 1
ATOM 779 O O . GLU A 1 102 ? 10.641 5.319 -32.319 1.00 45.62 102 GLU A O 1
ATOM 784 N N . GLN A 1 103 ? 8.682 4.338 -31.880 1.00 48.19 103 GLN A N 1
ATOM 785 C CA . GLN A 1 103 ? 7.803 5.495 -32.053 1.00 48.19 103 GLN A CA 1
ATOM 786 C C . GLN A 1 103 ? 7.754 6.458 -30.851 1.00 48.19 103 GLN A C 1
ATOM 788 O O . GLN A 1 103 ? 7.443 7.626 -31.065 1.00 48.19 103 GLN A O 1
ATOM 793 N N . ASP A 1 104 ? 8.146 6.048 -29.638 1.00 45.91 104 ASP A N 1
ATOM 794 C CA . ASP A 1 104 ? 8.150 6.934 -28.453 1.00 45.91 104 ASP A CA 1
ATOM 795 C C . ASP A 1 104 ? 9.465 7.716 -28.257 1.00 45.91 104 ASP A C 1
ATOM 797 O O . ASP A 1 104 ? 9.621 8.481 -27.303 1.00 45.91 104 ASP A O 1
ATOM 801 N N . ARG A 1 105 ? 10.420 7.612 -29.195 1.00 42.25 105 ARG A N 1
ATOM 802 C CA . ARG A 1 105 ? 11.656 8.425 -29.220 1.00 42.25 105 ARG A CA 1
ATOM 803 C C . ARG A 1 105 ? 11.388 9.849 -29.732 1.00 42.25 105 ARG A C 1
ATOM 805 O O . ARG A 1 105 ? 12.137 10.382 -30.555 1.00 42.25 105 ARG A O 1
ATOM 812 N N . VAL A 1 106 ? 10.312 10.485 -29.266 1.00 43.28 106 VAL A N 1
ATOM 813 C CA . VAL A 1 106 ? 9.992 11.874 -29.604 1.00 43.28 106 VAL A CA 1
ATOM 814 C C . VAL A 1 106 ? 11.008 12.799 -28.928 1.00 43.28 106 VAL A C 1
ATOM 816 O O . VAL A 1 106 ? 10.945 13.081 -27.737 1.00 43.28 106 VAL A O 1
ATOM 819 N N . LYS A 1 107 ? 11.981 13.226 -29.741 1.00 45.19 107 LYS A N 1
ATOM 820 C CA . LYS A 1 107 ? 12.716 14.502 -29.716 1.00 45.19 107 LYS A CA 1
ATOM 821 C C . LYS A 1 107 ? 12.676 15.287 -28.391 1.00 45.19 107 LYS A C 1
ATOM 823 O O . LYS A 1 107 ? 11.847 16.172 -28.219 1.00 45.19 107 LYS A O 1
ATOM 828 N N . TRP A 1 108 ? 13.717 15.113 -27.581 1.00 38.53 108 TRP A N 1
ATOM 829 C CA . TRP A 1 108 ? 14.270 16.194 -26.753 1.00 38.53 108 TRP A CA 1
ATOM 830 C C . TRP A 1 108 ? 15.705 16.487 -27.199 1.00 38.53 108 TRP A C 1
ATOM 832 O O . TRP A 1 108 ? 16.674 16.253 -26.487 1.00 38.53 108 TRP A O 1
ATOM 842 N N . THR A 1 109 ? 15.847 16.982 -28.427 1.00 49.03 109 THR A N 1
ATOM 843 C CA . THR A 1 109 ? 17.054 17.694 -28.860 1.00 49.03 109 THR A CA 1
ATOM 844 C C . THR A 1 109 ? 16.631 19.088 -29.282 1.00 49.03 109 THR A C 1
ATOM 846 O O . THR A 1 109 ? 16.120 19.270 -30.387 1.00 49.03 109 THR A O 1
ATOM 849 N N . GLY A 1 110 ? 16.828 20.053 -28.388 1.00 40.62 110 GLY A N 1
ATOM 850 C CA . GLY A 1 110 ? 16.732 21.469 -28.719 1.00 40.62 110 GLY A CA 1
ATOM 851 C C . GLY A 1 110 ? 16.006 22.295 -27.674 1.00 40.62 110 GLY A C 1
ATOM 852 O O . GLY A 1 110 ? 14.882 22.692 -27.926 1.00 40.62 110 GLY A O 1
ATOM 853 N N . MET A 1 111 ? 16.667 22.581 -26.551 1.00 37.12 111 MET A N 1
ATOM 854 C CA . MET A 1 111 ? 16.634 23.902 -25.905 1.00 37.12 111 MET A CA 1
ATOM 855 C C . MET A 1 111 ? 17.931 24.075 -25.106 1.00 37.12 111 MET A C 1
ATOM 857 O O . MET A 1 111 ? 17.973 23.945 -23.889 1.00 37.12 111 MET A O 1
ATOM 861 N N . ALA A 1 112 ? 19.013 24.306 -25.843 1.00 38.66 112 ALA A N 1
ATOM 862 C CA . ALA A 1 112 ? 20.155 25.061 -25.357 1.00 38.66 112 ALA A CA 1
ATOM 863 C C . ALA A 1 112 ? 20.380 26.174 -26.383 1.00 38.66 112 ALA A C 1
ATOM 865 O O . ALA A 1 112 ? 20.993 25.948 -27.427 1.00 38.66 112 ALA A O 1
ATOM 866 N N . GLN A 1 113 ? 19.783 27.330 -26.112 1.00 39.53 113 GLN A N 1
ATOM 867 C CA . GLN A 1 113 ? 20.249 28.635 -26.564 1.00 39.53 113 GLN A CA 1
ATOM 868 C C . GLN A 1 113 ? 20.145 29.576 -25.374 1.00 39.53 113 GLN A C 1
ATOM 870 O O . GLN A 1 113 ? 19.082 29.540 -24.714 1.00 39.53 113 GLN A O 1
#

pLDDT: mean 77.12, std 20.48, range [37.12, 97.19]

Nearest PDB structures (foldseek):
  2z3r-assembly2_C  TM=2.645E-01  e=5.716E+00  Homo sapiens

Solvent-accessible surface area (backbone atoms only — not comparable to full-atom values): 7062 Å² total; per-residue (Å²): 140,81,85,83,49,73,65,59,57,52,53,51,54,49,54,51,33,52,50,46,31,55,52,35,73,75,51,92,68,71,71,69,58,74,45,79,52,58,76,87,73,28,70,88,80,46,64,62,65,46,39,53,48,62,50,51,57,15,46,51,36,34,76,70,65,74,36,94,38,59,69,59,22,38,66,49,49,49,57,28,30,50,75,64,70,44,55,90,60,99,80,50,87,69,57,71,64,68,72,51,62,85,79,74,73,71,79,89,81,84,88,86,128

Foldseek 3Di:
DDPPDPPVLVVLLVVLLVVLLVVLVPDDEQDADKDADPPVVCPPNPDRIDGPSLQVQLVVCCVVVSDPDSVVSSVSNVVSNVVSVHDDDPPDPPPVVVPPPPVPPPDPDDDDD

Organism: NCBI:txid669026

Mean predicted aligned error: 11.97 Å

Sequence (113 aa):
MEQEKPILTHCVHELFSLFILAIAAQISDIGGITTELPPHMTSGGRRVWDNTNLTALAEQAVQANLVTSLDEALALVVPAFAHHNLLPKPKQARERYANGSEQDRVKWTGMAQ